Protein AF-A0A9E1ZQ45-F1 (afdb_monomer_lite)

Foldseek 3Di:
DVVVVVVVVVVVVVPPPPPQDAEEQEDEAQPLVSVVVVVVCQVPGPHPHYHYHYDPPHDHDDPDDPDPDADGPNPHPVVVVVVVVVD

Radius of gyration: 22.26 Å; chains: 1; bounding box: 46×24×67 Å

Structure (mmCIF, N/CA/C/O backbone):
data_AF-A0A9E1ZQ45-F1
#
_entry.id   AF-A0A9E1ZQ45-F1
#
loop_
_atom_site.group_PDB
_atom_site.id
_atom_site.type_symbol
_atom_site.label_atom_id
_atom_site.label_alt_id
_atom_site.label_comp_id
_atom_site.label_asym_id
_atom_site.label_entity_id
_atom_site.label_seq_id
_atom_site.pdbx_PDB_ins_code
_atom_site.Cartn_x
_atom_site.Cartn_y
_atom_site.Cartn_z
_atom_site.occupancy
_atom_site.B_iso_or_equiv
_atom_site.auth_seq_id
_atom_site.auth_comp_id
_atom_site.auth_asym_id
_atom_site.auth_atom_id
_atom_site.pdbx_PDB_model_num
ATOM 1 N N . MET A 1 1 ? 15.594 -14.232 -49.641 1.00 58.22 1 MET A N 1
ATOM 2 C CA . MET A 1 1 ? 15.658 -14.593 -48.200 1.00 58.22 1 MET A CA 1
ATOM 3 C C . MET A 1 1 ? 16.342 -13.554 -47.290 1.00 58.22 1 MET A C 1
ATOM 5 O O . MET A 1 1 ? 16.355 -13.764 -46.085 1.00 58.22 1 MET A O 1
ATOM 9 N N . ARG A 1 2 ? 16.882 -12.428 -47.796 1.00 59.53 2 ARG A N 1
ATOM 10 C CA . ARG A 1 2 ? 17.534 -11.393 -46.958 1.00 59.53 2 ARG A CA 1
ATOM 11 C C . ARG A 1 2 ? 16.574 -10.346 -46.361 1.00 59.53 2 ARG A C 1
ATOM 13 O O . ARG A 1 2 ? 16.856 -9.822 -45.294 1.00 59.53 2 ARG A O 1
ATOM 20 N N . THR A 1 3 ? 15.430 -10.088 -46.995 1.00 55.50 3 THR A N 1
ATOM 21 C CA . THR A 1 3 ? 14.465 -9.039 -46.601 1.00 55.50 3 THR A CA 1
ATOM 22 C C . THR A 1 3 ? 13.476 -9.464 -45.507 1.00 55.50 3 THR A C 1
ATOM 24 O O . THR A 1 3 ? 13.015 -8.627 -44.739 1.00 55.50 3 THR A O 1
ATOM 27 N N . ILE A 1 4 ? 13.206 -10.767 -45.363 1.00 59.19 4 ILE A N 1
ATOM 28 C CA . ILE A 1 4 ? 12.278 -11.315 -44.351 1.00 59.19 4 ILE A CA 1
ATOM 29 C C . ILE A 1 4 ? 12.829 -11.150 -42.922 1.00 59.19 4 ILE A C 1
ATOM 31 O O . ILE A 1 4 ? 12.069 -10.889 -41.994 1.00 59.19 4 ILE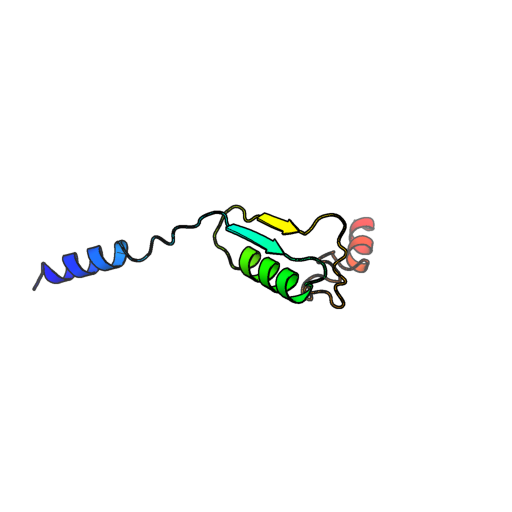 A O 1
ATOM 35 N N . LYS A 1 5 ? 14.158 -11.212 -42.742 1.00 57.69 5 LYS A N 1
ATOM 36 C CA . LYS A 1 5 ? 14.802 -10.967 -41.438 1.00 57.69 5 LYS A CA 1
ATOM 37 C C . LYS A 1 5 ? 14.623 -9.523 -40.950 1.00 57.69 5 LYS A C 1
ATOM 39 O O . LYS A 1 5 ? 14.479 -9.311 -39.753 1.00 57.69 5 LYS A O 1
ATOM 44 N N . PHE A 1 6 ? 14.593 -8.552 -41.866 1.00 58.97 6 PHE A N 1
ATOM 45 C CA . PHE A 1 6 ? 14.376 -7.139 -41.528 1.00 58.97 6 PHE A CA 1
ATOM 46 C C . PHE A 1 6 ? 12.927 -6.863 -41.100 1.00 58.97 6 PHE A C 1
ATOM 48 O O . PHE A 1 6 ? 12.700 -6.114 -40.155 1.00 58.97 6 PHE A O 1
ATOM 55 N N . LEU A 1 7 ? 11.956 -7.524 -41.738 1.00 59.56 7 LEU A N 1
ATOM 56 C CA . LEU A 1 7 ? 10.535 -7.438 -41.378 1.00 59.56 7 LEU A CA 1
ATOM 57 C C . LEU A 1 7 ? 10.227 -8.079 -40.013 1.00 59.56 7 LEU A C 1
ATOM 59 O O . LEU A 1 7 ? 9.443 -7.523 -39.249 1.00 59.56 7 LEU A O 1
ATOM 63 N N . MET A 1 8 ? 10.887 -9.191 -39.662 1.00 61.97 8 MET A N 1
ATOM 64 C CA . MET A 1 8 ? 10.757 -9.786 -38.322 1.00 61.97 8 MET A CA 1
ATOM 65 C C . MET A 1 8 ? 11.377 -8.917 -37.218 1.00 61.97 8 MET A C 1
ATOM 67 O O . MET A 1 8 ? 10.803 -8.818 -36.138 1.00 61.97 8 MET A O 1
ATOM 71 N N . LEU A 1 9 ? 12.511 -8.253 -37.477 1.00 61.06 9 LEU A N 1
ATOM 72 C CA . LEU A 1 9 ? 13.137 -7.357 -36.493 1.00 61.06 9 LEU A CA 1
ATOM 73 C C . LEU A 1 9 ? 12.299 -6.099 -36.220 1.00 61.06 9 LEU A C 1
ATOM 75 O O . LEU A 1 9 ? 12.242 -5.644 -35.082 1.00 61.06 9 LEU A O 1
ATOM 79 N N . LEU A 1 10 ? 11.625 -5.558 -37.240 1.00 62.31 10 LEU A N 1
ATOM 80 C CA . LEU A 1 10 ? 10.754 -4.390 -37.087 1.00 62.31 10 LEU A CA 1
ATOM 81 C C . LEU A 1 10 ? 9.459 -4.733 -36.326 1.00 62.31 10 LEU A C 1
ATOM 83 O O . LEU A 1 10 ? 9.008 -3.947 -35.497 1.00 62.31 10 LEU A O 1
ATOM 87 N N . GLY A 1 11 ? 8.897 -5.928 -36.551 1.00 60.72 11 GLY A N 1
ATOM 88 C CA . GLY A 1 11 ? 7.729 -6.423 -35.811 1.00 60.72 11 GLY A CA 1
ATOM 89 C C . GLY A 1 11 ? 8.012 -6.718 -34.333 1.00 60.72 11 GLY A C 1
ATOM 90 O O . GLY A 1 11 ? 7.137 -6.522 -33.496 1.00 60.72 11 GLY A O 1
ATOM 91 N N . LEU A 1 12 ? 9.243 -7.115 -33.992 1.00 59.44 12 LEU A N 1
ATOM 92 C CA . LEU A 1 12 ? 9.658 -7.357 -32.605 1.00 59.44 12 LEU A CA 1
ATOM 93 C C . LEU A 1 12 ? 9.852 -6.053 -31.803 1.00 59.44 12 LEU A C 1
ATOM 95 O O . LEU A 1 12 ? 9.771 -6.067 -30.580 1.00 59.44 12 LEU A O 1
ATOM 99 N N . PHE A 1 13 ? 10.074 -4.921 -32.479 1.00 55.69 13 PHE A N 1
ATOM 100 C CA . PHE A 1 13 ? 10.325 -3.627 -31.832 1.00 55.69 13 PHE A CA 1
ATOM 101 C C . PHE A 1 13 ? 9.039 -2.854 -31.480 1.00 55.69 13 PHE A C 1
ATOM 103 O O . PHE A 1 13 ? 9.043 -2.028 -30.574 1.00 55.69 13 PHE A O 1
ATOM 110 N N . LEU A 1 14 ? 7.924 -3.137 -32.163 1.00 57.69 14 LEU A N 1
ATOM 111 C CA . LEU A 1 14 ? 6.630 -2.466 -31.950 1.00 57.69 14 LEU A CA 1
ATOM 112 C C . LEU A 1 14 ? 5.768 -3.099 -30.842 1.00 57.69 14 LEU A C 1
ATOM 114 O O . LEU A 1 14 ? 4.791 -2.492 -30.417 1.00 57.69 14 LEU A O 1
ATOM 118 N N . GLY A 1 15 ? 6.112 -4.301 -30.367 1.00 56.22 15 GLY A N 1
ATOM 119 C CA . GLY A 1 15 ? 5.313 -5.051 -29.387 1.00 56.22 15 GLY A CA 1
ATOM 120 C C . GLY A 1 15 ? 5.647 -4.803 -27.911 1.00 56.22 15 GLY A C 1
ATOM 121 O O . GLY A 1 15 ? 5.033 -5.432 -27.057 1.00 56.22 15 GLY A O 1
ATOM 122 N N . LEU A 1 16 ? 6.621 -3.941 -27.595 1.00 57.91 16 LEU A N 1
ATOM 123 C CA . LEU A 1 16 ? 7.147 -3.779 -26.227 1.00 57.91 16 LEU A CA 1
ATOM 124 C C . LEU A 1 16 ? 6.870 -2.411 -25.594 1.00 57.91 16 LEU A C 1
ATOM 126 O O . LEU A 1 16 ? 7.412 -2.106 -24.535 1.00 57.91 16 LEU A O 1
ATOM 130 N N . VAL A 1 17 ? 6.027 -1.582 -26.208 1.00 63.34 17 VAL A N 1
ATOM 131 C CA . VAL A 1 17 ? 5.623 -0.317 -25.587 1.00 63.34 17 VAL A CA 1
ATOM 132 C C . VAL A 1 17 ? 4.458 -0.600 -24.639 1.00 63.34 17 VAL A C 1
ATOM 134 O O . VAL A 1 17 ? 3.294 -0.441 -25.001 1.00 63.34 17 VAL A O 1
ATOM 137 N N . SER A 1 18 ? 4.759 -1.074 -23.428 1.00 64.94 18 SER A N 1
ATOM 138 C CA . SER A 1 18 ? 3.796 -1.054 -22.326 1.00 64.94 18 SER A CA 1
ATOM 139 C C . SER A 1 18 ? 3.532 0.403 -21.973 1.00 64.94 18 SER A C 1
ATOM 141 O O . SER A 1 18 ? 4.426 1.142 -21.559 1.00 64.94 18 SER A O 1
ATOM 143 N N . CYS A 1 19 ? 2.305 0.844 -22.217 1.00 63.03 19 CYS A N 1
ATOM 144 C CA . CYS A 1 19 ? 1.906 2.191 -21.876 1.00 63.03 19 CYS A CA 1
ATOM 145 C C . CYS A 1 19 ? 1.521 2.215 -20.395 1.00 63.03 19 CYS A C 1
ATOM 147 O O . CYS A 1 19 ? 0.550 1.577 -19.989 1.00 63.03 19 CYS A O 1
ATOM 149 N N . ASN A 1 20 ? 2.337 2.897 -19.596 1.00 71.38 20 ASN A N 1
ATOM 150 C CA . ASN A 1 20 ? 2.159 3.000 -18.155 1.00 71.38 20 ASN A CA 1
ATOM 151 C C . ASN A 1 20 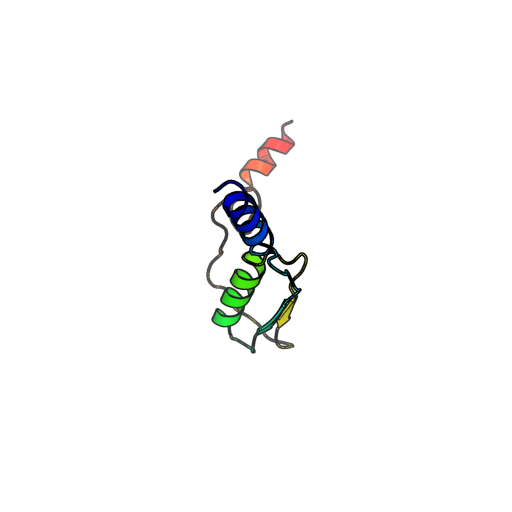? 1.365 4.263 -17.851 1.00 71.38 20 ASN A C 1
ATOM 153 O O . ASN A 1 20 ? 1.894 5.373 -17.930 1.00 71.38 20 ASN A O 1
ATOM 157 N N . TYR A 1 21 ? 0.089 4.085 -17.537 1.00 81.12 21 TYR A N 1
ATOM 158 C CA . TYR A 1 21 ? -0.786 5.176 -17.139 1.00 81.12 21 TYR A CA 1
ATOM 159 C C . TYR A 1 21 ? -0.991 5.136 -15.624 1.00 81.12 21 TYR A C 1
ATOM 161 O O . TYR A 1 21 ? -1.157 4.041 -15.086 1.00 81.12 21 TYR A O 1
ATOM 169 N N . PRO A 1 22 ? -1.038 6.299 -14.955 1.00 87.06 22 PRO A N 1
ATOM 170 C CA . PRO A 1 22 ? -1.510 6.399 -13.582 1.00 87.06 22 PRO A CA 1
ATOM 171 C C . PRO A 1 22 ? -2.885 5.758 -13.424 1.00 87.06 22 PRO A C 1
ATOM 173 O O . PRO A 1 22 ? -3.809 6.079 -14.178 1.00 87.06 22 PRO A O 1
ATOM 176 N N . LEU A 1 23 ? -3.024 4.880 -12.437 1.00 90.44 23 LEU A N 1
ATOM 177 C CA . LEU A 1 23 ? -4.290 4.270 -12.064 1.00 90.44 23 LEU A CA 1
ATOM 178 C C . LEU A 1 23 ? -4.874 4.960 -10.828 1.00 90.44 23 LEU A C 1
ATOM 180 O O . LEU A 1 23 ? -4.147 5.310 -9.898 1.00 90.44 23 LEU A O 1
ATOM 184 N N . THR A 1 24 ? -6.199 5.111 -10.799 1.00 95.25 24 THR A N 1
ATOM 185 C CA . THR A 1 24 ? -6.941 5.476 -9.585 1.00 95.25 24 THR A CA 1
ATOM 186 C C . THR A 1 24 ? -7.771 4.281 -9.131 1.00 95.25 24 THR A C 1
ATOM 188 O O . THR A 1 24 ? -8.715 3.880 -9.809 1.00 95.25 24 THR A O 1
ATOM 191 N N . LEU A 1 25 ? -7.424 3.720 -7.978 1.00 95.69 25 LEU A N 1
ATOM 192 C CA . LEU A 1 25 ? -8.067 2.561 -7.364 1.00 95.69 25 LEU A CA 1
ATOM 193 C C . LEU A 1 25 ? -8.986 3.038 -6.243 1.00 95.69 25 LEU A C 1
ATOM 195 O O . LEU A 1 25 ? -8.530 3.739 -5.347 1.00 95.69 25 LEU A O 1
ATOM 199 N N . HIS A 1 26 ? -10.265 2.685 -6.296 1.00 97.81 26 HIS A N 1
ATOM 200 C CA . HIS A 1 26 ? -11.225 3.041 -5.249 1.00 97.81 26 HIS A CA 1
ATOM 201 C C . HIS A 1 26 ? -11.406 1.869 -4.293 1.00 97.81 26 HIS A C 1
ATOM 203 O O . HIS A 1 26 ? -11.525 0.730 -4.741 1.00 97.81 26 HIS A O 1
ATOM 209 N N . VAL A 1 27 ? -11.454 2.161 -2.995 1.00 97.38 27 VAL A N 1
ATOM 210 C CA . VAL A 1 27 ? -11.686 1.164 -1.948 1.00 97.38 27 VAL A CA 1
ATOM 211 C C . VAL A 1 27 ? -12.898 1.573 -1.117 1.00 97.38 27 VAL A C 1
ATOM 213 O O . VAL A 1 27 ? -12.941 2.669 -0.544 1.00 97.38 27 VAL A O 1
ATOM 216 N N . ASP A 1 28 ? -13.876 0.672 -1.055 1.00 97.00 28 ASP A N 1
ATOM 217 C CA . ASP A 1 28 ? -15.101 0.848 -0.282 1.00 97.00 28 ASP A CA 1
ATOM 218 C C . ASP A 1 28 ? -14.853 0.708 1.226 1.00 97.00 28 ASP A C 1
ATOM 220 O O . ASP A 1 28 ? -13.920 0.055 1.684 1.00 97.00 28 ASP A O 1
ATOM 224 N N . CYS A 1 29 ? -15.719 1.318 2.035 1.00 96.94 29 CYS A N 1
ATOM 225 C CA . CYS A 1 29 ? -15.557 1.345 3.487 1.00 96.94 29 CYS A CA 1
ATOM 226 C C . CYS A 1 29 ? -15.521 -0.063 4.103 1.00 96.94 29 CYS A C 1
ATOM 228 O O . CYS A 1 29 ? -16.480 -0.822 3.973 1.00 96.94 29 CYS A O 1
ATOM 230 N N . GLY A 1 30 ? -14.449 -0.381 4.835 1.00 93.56 30 GLY A N 1
ATOM 231 C CA . GLY A 1 30 ? -14.281 -1.682 5.490 1.00 93.56 30 GLY A CA 1
ATOM 232 C C . GLY A 1 30 ? -13.825 -2.806 4.555 1.00 93.56 30 GLY A C 1
ATOM 233 O O . GLY A 1 30 ? -13.632 -3.927 5.024 1.00 93.56 30 GLY A O 1
ATOM 234 N N . ASP A 1 31 ? -13.603 -2.522 3.268 1.00 95.06 31 ASP A N 1
ATOM 235 C CA . ASP A 1 31 ? -13.058 -3.489 2.318 1.00 95.06 31 ASP A CA 1
ATOM 236 C C . ASP A 1 31 ? -11.534 -3.610 2.465 1.00 95.06 31 ASP A C 1
ATOM 238 O O . ASP A 1 31 ? -10.735 -3.033 1.725 1.00 95.06 31 ASP A O 1
ATOM 242 N N . VAL A 1 32 ? -11.118 -4.351 3.491 1.00 93.44 32 VAL A N 1
ATOM 243 C CA . VAL A 1 32 ? -9.702 -4.621 3.763 1.00 93.44 32 VAL A CA 1
ATOM 244 C C . VAL A 1 32 ? -9.075 -5.468 2.650 1.00 93.44 32 VAL A C 1
ATOM 246 O O . VAL A 1 32 ? -7.916 -5.254 2.302 1.00 93.44 32 VAL A O 1
ATOM 249 N N . THR A 1 33 ? -9.829 -6.401 2.063 1.00 93.19 33 THR A N 1
ATOM 250 C CA . THR A 1 33 ? -9.347 -7.237 0.956 1.00 93.19 33 THR A CA 1
ATOM 251 C C . THR A 1 33 ? -9.093 -6.393 -0.289 1.00 93.19 33 THR A C 1
ATOM 253 O O . THR A 1 33 ? -7.994 -6.456 -0.837 1.00 93.19 33 THR A O 1
ATOM 256 N N . GLY A 1 34 ? -10.040 -5.535 -0.673 1.00 94.38 34 GLY A N 1
ATOM 257 C CA . GLY A 1 34 ? -9.875 -4.601 -1.785 1.00 94.38 34 GLY A CA 1
ATOM 258 C C . GLY A 1 34 ? -8.749 -3.595 -1.556 1.00 94.38 34 GLY A C 1
ATOM 259 O O . GLY A 1 34 ? -8.031 -3.257 -2.495 1.00 94.38 34 GLY A O 1
ATOM 260 N N . LEU A 1 35 ? -8.509 -3.169 -0.308 1.00 94.81 35 LEU A N 1
ATOM 261 C CA . LEU A 1 35 ? -7.343 -2.345 0.023 1.00 94.81 35 LEU A CA 1
ATOM 262 C C . LEU A 1 35 ? -6.020 -3.070 -0.259 1.00 94.81 35 LEU A C 1
ATOM 264 O O . LEU A 1 35 ? -5.111 -2.478 -0.839 1.00 94.81 35 LEU A O 1
ATOM 268 N N . ILE A 1 36 ? -5.900 -4.335 0.151 1.00 92.25 36 ILE A N 1
ATOM 269 C CA . ILE A 1 36 ? -4.692 -5.139 -0.080 1.00 92.25 36 ILE A CA 1
ATOM 270 C C . ILE A 1 36 ? -4.478 -5.344 -1.582 1.00 92.25 36 ILE A C 1
ATOM 272 O O . ILE A 1 36 ? -3.389 -5.074 -2.084 1.00 92.25 36 ILE A O 1
ATOM 276 N N . GLU A 1 37 ? -5.526 -5.728 -2.312 1.00 93.25 37 GLU A N 1
ATOM 277 C CA . GLU A 1 37 ? -5.457 -5.891 -3.766 1.00 93.25 37 GLU A CA 1
ATOM 278 C C . GLU A 1 37 ? -5.061 -4.586 -4.467 1.00 93.25 37 GLU A C 1
ATOM 280 O O . GLU A 1 37 ? -4.222 -4.594 -5.368 1.00 93.25 37 GLU A O 1
ATOM 285 N N . ALA A 1 38 ? -5.602 -3.444 -4.030 1.00 93.56 38 ALA A N 1
ATOM 286 C CA . ALA A 1 38 ? -5.246 -2.145 -4.586 1.00 93.56 38 ALA A CA 1
ATOM 287 C C . ALA A 1 38 ? -3.765 -1.799 -4.356 1.00 93.56 38 ALA A C 1
ATOM 289 O O . ALA A 1 38 ? -3.100 -1.280 -5.255 1.00 93.56 38 ALA A O 1
ATOM 290 N N . ILE A 1 39 ? -3.230 -2.114 -3.172 1.00 91.38 39 ILE A N 1
ATOM 291 C CA . ILE A 1 39 ? -1.806 -1.947 -2.859 1.00 91.38 39 ILE A CA 1
ATOM 292 C C . ILE A 1 39 ? -0.948 -2.848 -3.755 1.00 91.38 39 ILE A C 1
ATOM 294 O O . ILE A 1 39 ? 0.050 -2.382 -4.305 1.00 91.38 39 ILE A O 1
ATOM 298 N N . ASP A 1 40 ? -1.333 -4.110 -3.942 1.00 90.31 40 ASP A N 1
ATOM 299 C CA . ASP A 1 40 ? -0.587 -5.056 -4.777 1.00 90.31 40 ASP 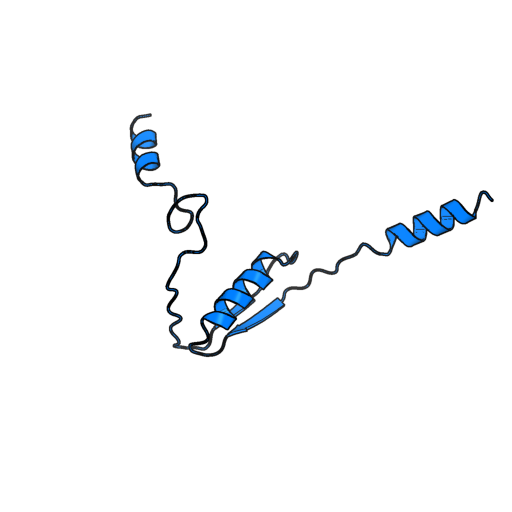A CA 1
ATOM 300 C C . ASP A 1 40 ? -0.586 -4.642 -6.253 1.00 90.31 40 ASP A C 1
ATOM 302 O O . ASP A 1 40 ? 0.455 -4.696 -6.911 1.00 90.31 40 ASP A O 1
ATOM 306 N N . ILE A 1 41 ? -1.719 -4.150 -6.763 1.00 90.56 41 ILE A N 1
ATOM 307 C CA . ILE A 1 41 ? -1.819 -3.597 -8.120 1.00 90.56 41 ILE A CA 1
ATOM 308 C C . ILE A 1 41 ? -0.904 -2.378 -8.272 1.00 90.56 41 ILE A C 1
ATOM 310 O O . ILE A 1 41 ? -0.139 -2.316 -9.234 1.00 90.56 41 ILE A O 1
ATOM 314 N N . ALA A 1 42 ? -0.947 -1.432 -7.329 1.00 90.19 42 ALA A N 1
ATOM 315 C CA . ALA A 1 42 ? -0.106 -0.236 -7.368 1.00 90.19 42 ALA A CA 1
ATOM 316 C C . ALA A 1 42 ? 1.396 -0.575 -7.281 1.00 90.19 42 ALA A C 1
ATOM 318 O O . ALA A 1 42 ? 2.209 0.015 -7.985 1.00 90.19 42 ALA A O 1
ATOM 319 N N . ASN A 1 43 ? 1.776 -1.568 -6.470 1.00 85.75 43 ASN A N 1
ATOM 320 C CA . ASN A 1 43 ? 3.164 -2.029 -6.354 1.00 85.75 43 ASN A CA 1
ATOM 321 C C . ASN A 1 43 ? 3.649 -2.816 -7.582 1.00 85.75 43 ASN A C 1
ATOM 323 O O . ASN A 1 43 ? 4.843 -2.814 -7.885 1.00 85.75 43 ASN A O 1
ATOM 327 N N . GLY A 1 44 ? 2.745 -3.523 -8.266 1.00 84.94 44 GLY A N 1
ATOM 328 C CA . GLY A 1 44 ? 3.037 -4.266 -9.494 1.00 84.94 44 GLY A CA 1
ATOM 329 C C . GLY A 1 44 ? 3.008 -3.407 -10.759 1.00 84.94 44 GLY A C 1
ATOM 330 O O . GLY A 1 44 ? 3.402 -3.870 -11.833 1.00 84.94 44 GLY A O 1
ATOM 331 N N . SER A 1 45 ? 2.534 -2.170 -10.649 1.00 81.56 45 SER A N 1
ATOM 332 C CA . SER A 1 45 ? 2.410 -1.241 -11.758 1.00 81.56 45 SER A CA 1
ATOM 333 C C . SER A 1 45 ? 3.770 -0.651 -12.143 1.00 81.56 45 SER A C 1
ATOM 335 O O . SER A 1 45 ? 4.625 -0.356 -11.312 1.00 81.56 45 SER A O 1
ATOM 337 N N . ALA A 1 46 ? 3.977 -0.474 -13.449 1.00 79.50 46 ALA A N 1
ATOM 338 C CA . ALA A 1 46 ? 5.138 0.235 -13.985 1.00 79.50 46 ALA A CA 1
ATOM 339 C C . ALA A 1 46 ? 4.862 1.746 -14.170 1.00 79.50 46 ALA A C 1
ATOM 341 O O . ALA A 1 46 ? 5.651 2.453 -14.807 1.00 79.50 46 ALA A O 1
ATOM 342 N N . SER A 1 47 ? 3.734 2.241 -13.641 1.00 78.12 47 SER A N 1
ATOM 343 C CA . SER A 1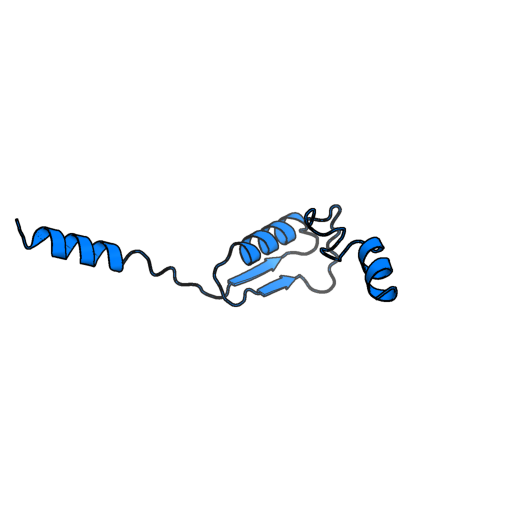 47 ? 3.404 3.664 -13.560 1.00 78.12 47 SER A CA 1
ATOM 344 C C . SER A 1 47 ? 4.366 4.400 -12.634 1.00 78.12 47 SER A C 1
ATOM 346 O O . SER A 1 47 ? 4.906 3.847 -11.680 1.00 78.12 47 SER A O 1
ATOM 348 N N . THR A 1 48 ? 4.574 5.687 -12.904 1.00 76.69 48 THR A N 1
ATOM 349 C CA . THR A 1 48 ? 5.362 6.553 -12.021 1.00 76.69 48 THR A CA 1
ATOM 350 C C . THR A 1 48 ? 4.590 6.974 -10.772 1.00 76.69 48 THR A C 1
ATOM 352 O O . THR A 1 48 ? 5.217 7.326 -9.778 1.00 76.69 48 THR A O 1
ATOM 355 N N . MET A 1 49 ? 3.252 6.981 -10.827 1.00 85.12 49 MET A N 1
ATOM 356 C CA . MET A 1 49 ? 2.372 7.252 -9.687 1.00 85.12 49 MET A CA 1
ATOM 357 C C . MET A 1 49 ? 1.006 6.610 -9.912 1.00 85.12 49 MET A C 1
ATOM 359 O O . MET A 1 49 ? 0.364 6.892 -10.920 1.00 85.12 49 MET A O 1
ATOM 363 N N . ASP A 1 50 ? 0.538 5.852 -8.929 1.00 92.69 50 ASP A N 1
ATOM 364 C CA . ASP A 1 50 ? -0.854 5.427 -8.813 1.00 92.69 50 ASP A CA 1
ATOM 365 C C . ASP A 1 50 ? -1.484 6.073 -7.578 1.00 92.69 50 ASP A C 1
ATOM 367 O O . ASP A 1 50 ? -0.791 6.504 -6.653 1.00 92.69 50 ASP A O 1
ATOM 371 N N . THR A 1 51 ? -2.809 6.187 -7.577 1.00 95.38 51 THR A N 1
ATOM 372 C CA . THR A 1 51 ? -3.588 6.761 -6.477 1.00 95.38 51 THR A CA 1
ATOM 373 C C . THR A 1 51 ? -4.566 5.724 -5.952 1.00 95.38 51 THR A C 1
ATOM 375 O O . THR A 1 51 ? -5.330 5.151 -6.722 1.00 95.38 51 THR A O 1
ATOM 378 N N . ILE A 1 52 ? -4.584 5.517 -4.637 1.00 96.69 52 ILE A N 1
ATOM 379 C CA . ILE A 1 52 ? -5.611 4.720 -3.960 1.00 96.69 52 ILE A CA 1
ATOM 380 C C . ILE A 1 52 ? -6.529 5.695 -3.215 1.00 96.69 52 ILE A C 1
ATOM 382 O O . ILE A 1 52 ? -6.087 6.401 -2.307 1.00 96.69 52 ILE A O 1
ATOM 386 N N . GLU A 1 53 ? -7.793 5.768 -3.621 1.00 97.88 53 GLU A N 1
ATOM 387 C CA . GLU A 1 53 ? -8.828 6.590 -3.002 1.00 97.88 53 GLU A CA 1
ATOM 388 C C . GLU A 1 53 ? -9.612 5.760 -1.983 1.00 97.88 53 GLU A C 1
ATOM 390 O O . GLU A 1 53 ? -10.324 4.816 -2.325 1.00 97.88 53 GLU A O 1
ATOM 395 N N . LEU A 1 54 ? -9.468 6.125 -0.710 1.00 97.38 54 LEU A N 1
ATOM 396 C CA . LEU A 1 54 ? -10.162 5.471 0.393 1.00 97.38 54 LEU A CA 1
ATOM 397 C C . LEU A 1 54 ? -11.474 6.189 0.698 1.00 97.38 54 LEU A C 1
ATOM 399 O O . LEU A 1 54 ? -11.519 7.422 0.764 1.00 97.38 54 LEU A O 1
ATOM 403 N N . ALA A 1 55 ? -12.521 5.417 0.989 1.00 97.19 55 ALA A N 1
ATOM 404 C CA . ALA A 1 55 ? -13.770 5.971 1.494 1.00 97.19 55 ALA A CA 1
ATOM 405 C C . ALA A 1 55 ? -13.540 6.864 2.734 1.00 97.19 55 ALA A C 1
ATOM 407 O O . ALA A 1 55 ? -12.792 6.527 3.660 1.00 97.19 55 ALA A O 1
ATOM 408 N N . LYS A 1 56 ? -14.189 8.035 2.747 1.00 96.94 56 LYS A N 1
ATOM 409 C CA . LYS A 1 56 ? -14.036 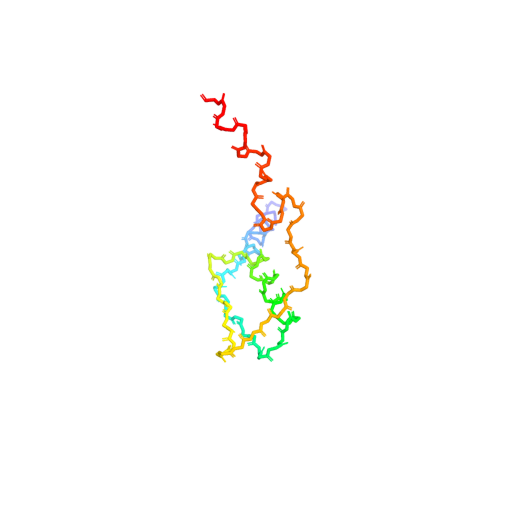9.036 3.814 1.00 96.94 56 LYS A CA 1
ATOM 410 C C . LYS A 1 56 ? -14.511 8.489 5.159 1.00 96.94 56 LYS A C 1
ATOM 412 O O . LYS A 1 56 ? -15.570 7.878 5.239 1.00 96.94 56 LYS A O 1
ATOM 417 N N . ASN A 1 57 ? -13.779 8.827 6.223 1.00 95.56 57 ASN A N 1
ATOM 418 C CA . ASN A 1 57 ? -14.089 8.459 7.613 1.00 95.56 57 ASN A CA 1
ATOM 419 C C . ASN A 1 57 ? -14.153 6.941 7.872 1.00 95.56 57 ASN A C 1
ATOM 421 O O . ASN A 1 57 ? -14.836 6.509 8.799 1.00 95.56 57 ASN A O 1
ATOM 425 N N . CYS A 1 58 ? -13.442 6.145 7.075 1.00 96.38 58 CYS A N 1
ATOM 426 C CA . CYS A 1 58 ? -13.372 4.698 7.236 1.00 96.38 58 CYS A CA 1
ATOM 427 C C . CYS A 1 58 ? -12.061 4.266 7.890 1.00 96.38 58 CYS A C 1
ATOM 429 O O . CYS A 1 58 ? -11.030 4.931 7.770 1.00 96.38 58 CYS A O 1
ATOM 431 N N . VAL A 1 59 ? -12.122 3.132 8.583 1.00 93.69 59 VAL A N 1
ATOM 432 C CA . VAL A 1 59 ? -10.970 2.456 9.179 1.00 93.69 59 VAL A CA 1
ATOM 433 C C . VAL A 1 59 ? -10.833 1.100 8.500 1.00 93.69 59 VAL A C 1
ATOM 435 O O . VAL A 1 59 ? -11.825 0.399 8.320 1.00 93.69 59 VAL A O 1
ATOM 438 N N . TYR A 1 60 ? -9.605 0.752 8.130 1.00 92.50 60 TYR A N 1
ATOM 439 C CA . TYR A 1 60 ? -9.256 -0.519 7.507 1.00 92.50 60 TYR A CA 1
ATOM 440 C C . TYR A 1 60 ? -8.293 -1.233 8.451 1.00 92.50 60 TYR A C 1
ATOM 442 O O . TYR A 1 60 ? -7.143 -0.817 8.600 1.00 92.50 60 TYR A O 1
ATOM 450 N N . GLU A 1 61 ? -8.787 -2.241 9.166 1.00 91.06 61 GLU A N 1
ATOM 451 C CA . GLU A 1 61 ? -7.983 -2.987 10.132 1.00 91.06 61 GLU A CA 1
ATOM 452 C C . GLU A 1 61 ? -7.113 -4.010 9.397 1.00 91.06 61 GLU A C 1
ATOM 454 O O . GLU A 1 61 ? -7.611 -4.949 8.785 1.00 91.06 61 GLU A O 1
ATOM 459 N N . LEU A 1 62 ? -5.798 -3.798 9.426 1.00 86.19 62 LEU A N 1
ATOM 460 C CA . LEU A 1 62 ? -4.815 -4.702 8.836 1.00 86.19 62 LEU A CA 1
ATOM 461 C C . LEU A 1 62 ? -4.259 -5.606 9.938 1.00 86.19 62 LEU A C 1
ATOM 463 O O . LEU A 1 62 ? -3.603 -5.130 10.863 1.00 86.19 62 LEU A O 1
ATOM 467 N N . GLU A 1 63 ? -4.503 -6.909 9.835 1.00 78.50 63 GLU A N 1
ATOM 468 C CA . GLU A 1 63 ? -4.130 -7.864 10.888 1.00 78.50 63 GLU A CA 1
ATOM 469 C C . GLU A 1 63 ? -2.665 -8.318 10.815 1.00 78.50 63 GLU A C 1
ATOM 471 O O . GLU A 1 63 ? -2.090 -8.762 11.810 1.00 78.50 63 GLU A O 1
ATOM 476 N N . GLN A 1 64 ? -2.040 -8.227 9.638 1.00 72.44 64 GLN A N 1
ATOM 477 C CA . GLN A 1 64 ? -0.686 -8.723 9.405 1.00 72.44 64 GLN A CA 1
ATOM 478 C C . GLN A 1 64 ? 0.169 -7.689 8.677 1.00 72.44 64 GLN A C 1
ATOM 480 O O . GLN A 1 64 ? -0.291 -6.995 7.772 1.00 72.44 64 GLN A O 1
ATOM 485 N N . MET A 1 65 ? 1.449 -7.607 9.048 1.00 62.97 65 MET A N 1
ATOM 486 C CA . MET A 1 65 ? 2.418 -6.843 8.270 1.00 62.97 65 MET A CA 1
ATOM 487 C C . MET A 1 65 ? 2.840 -7.618 7.033 1.00 62.97 65 MET A C 1
ATOM 489 O O . MET A 1 65 ? 3.356 -8.728 7.134 1.00 62.97 65 MET A O 1
ATOM 493 N N . HIS A 1 66 ? 2.732 -6.974 5.877 1.00 55.19 66 HIS A N 1
ATOM 494 C CA . HIS A 1 66 ? 3.283 -7.474 4.626 1.00 55.19 66 HIS A CA 1
ATOM 495 C C . HIS A 1 66 ? 4.696 -6.907 4.386 1.00 55.19 66 HIS A C 1
ATOM 497 O O . HIS A 1 66 ? 4.941 -6.206 3.411 1.00 55.19 66 HIS A O 1
ATOM 503 N N . ASN A 1 67 ? 5.636 -7.104 5.322 1.00 51.84 67 ASN A N 1
ATOM 504 C CA . ASN A 1 67 ? 7.034 -6.705 5.102 1.00 51.84 67 ASN A CA 1
ATOM 505 C C . ASN A 1 67 ? 8.002 -7.508 5.986 1.00 51.84 67 ASN A C 1
ATOM 507 O O . ASN A 1 67 ? 8.326 -7.121 7.109 1.00 51.84 67 ASN A O 1
ATOM 511 N N . ASN A 1 68 ? 8.469 -8.647 5.473 1.00 55.81 68 ASN A N 1
ATOM 512 C CA . ASN A 1 68 ? 9.277 -9.604 6.242 1.00 55.81 68 ASN A CA 1
ATOM 513 C C . ASN A 1 68 ? 10.789 -9.375 6.069 1.00 55.81 68 ASN A C 1
ATOM 515 O O . ASN A 1 68 ? 11.596 -10.035 6.719 1.00 55.81 68 ASN A O 1
ATOM 519 N N . THR A 1 69 ? 11.187 -8.468 5.172 1.00 57.34 69 THR A N 1
ATOM 520 C CA . THR A 1 69 ? 12.567 -8.390 4.668 1.00 57.34 69 THR A CA 1
ATOM 521 C C . THR A 1 69 ? 13.462 -7.456 5.489 1.00 57.34 69 THR A C 1
ATOM 523 O O . THR A 1 69 ? 14.669 -7.669 5.534 1.00 57.34 69 THR A O 1
ATOM 526 N N . HIS A 1 70 ? 12.901 -6.445 6.170 1.00 54.72 70 HIS A N 1
ATOM 527 C CA . HIS A 1 70 ? 13.685 -5.430 6.901 1.00 54.72 70 HIS A CA 1
ATOM 528 C C . HIS A 1 70 ? 13.263 -5.203 8.364 1.00 54.72 70 HIS A C 1
ATOM 530 O O . HIS A 1 70 ? 13.805 -4.309 9.001 1.00 54.72 70 HIS A O 1
ATOM 536 N N . GLY A 1 71 ? 12.372 -6.028 8.925 1.00 55.69 71 GLY A N 1
ATOM 537 C CA . GLY A 1 71 ? 11.756 -5.818 10.244 1.00 55.69 71 GLY A CA 1
ATOM 538 C C . GLY A 1 71 ? 10.347 -5.229 10.134 1.00 55.69 71 GLY A C 1
ATOM 539 O O . GLY A 1 71 ? 9.934 -4.805 9.053 1.00 55.69 71 GLY A O 1
ATOM 540 N N . ASN A 1 72 ? 9.598 -5.219 11.244 1.00 47.59 72 ASN A N 1
ATOM 541 C CA . ASN A 1 72 ? 8.232 -4.685 11.275 1.00 47.59 72 ASN A CA 1
ATOM 542 C C . ASN A 1 72 ? 8.196 -3.266 10.658 1.00 47.59 72 ASN A C 1
ATOM 544 O O . ASN A 1 72 ? 8.940 -2.385 11.087 1.00 47.59 72 ASN A O 1
ATOM 548 N N . ASN A 1 73 ? 7.330 -3.052 9.661 1.00 56.53 73 ASN A N 1
ATOM 549 C CA . ASN A 1 73 ? 7.149 -1.820 8.877 1.00 56.53 73 ASN A CA 1
ATOM 550 C C . ASN A 1 73 ? 8.297 -1.444 7.923 1.00 56.53 73 ASN A C 1
ATOM 552 O O . ASN A 1 73 ? 8.396 -0.287 7.522 1.00 56.53 73 ASN A O 1
ATOM 556 N N . GLY A 1 74 ? 9.191 -2.373 7.565 1.00 55.22 74 GLY A N 1
ATOM 557 C CA . GLY A 1 74 ? 10.365 -2.035 6.749 1.00 55.22 74 GLY A CA 1
ATOM 558 C C . GLY A 1 74 ? 11.354 -1.112 7.475 1.00 55.22 74 GLY A C 1
ATOM 559 O O . GLY A 1 74 ? 12.233 -0.518 6.851 1.00 55.22 74 GLY A O 1
ATOM 560 N N . LEU A 1 75 ? 11.204 -0.977 8.796 1.00 57.94 75 LEU A N 1
ATOM 561 C CA . LEU A 1 75 ? 12.098 -0.209 9.646 1.00 57.94 75 LEU A CA 1
ATOM 562 C C . LEU A 1 75 ? 13.259 -1.103 10.074 1.00 57.94 75 LEU A C 1
ATOM 564 O O . LEU A 1 75 ? 12.995 -2.200 10.573 1.00 57.94 75 LEU A O 1
ATOM 568 N N . PRO A 1 76 ? 14.520 -0.633 9.971 1.00 59.56 76 PRO A N 1
ATOM 569 C CA . PRO A 1 76 ? 15.665 -1.386 10.454 1.00 59.56 76 PRO A CA 1
ATOM 570 C C . PRO A 1 76 ? 15.412 -1.859 11.889 1.00 59.56 76 PRO A C 1
ATOM 572 O O . PRO A 1 76 ? 14.923 -1.069 12.709 1.00 59.56 76 PRO A O 1
ATOM 575 N N . PRO A 1 77 ? 15.760 -3.110 12.235 1.00 61.22 77 PRO A N 1
ATOM 576 C CA . PRO A 1 77 ? 15.577 -3.601 13.591 1.00 61.22 77 PRO A CA 1
ATOM 577 C C . PRO A 1 77 ? 16.255 -2.645 14.579 1.00 61.22 77 PRO A C 1
ATOM 579 O O . PRO A 1 77 ? 17.368 -2.181 14.334 1.00 61.22 77 PRO A O 1
ATOM 582 N N . ILE A 1 78 ? 15.618 -2.365 15.723 1.00 64.12 78 ILE A N 1
ATOM 583 C CA . ILE A 1 78 ? 16.123 -1.425 16.753 1.00 64.12 78 ILE A CA 1
ATOM 584 C C . ILE A 1 78 ? 17.580 -1.738 17.153 1.00 64.12 78 ILE A C 1
ATOM 586 O O . ILE A 1 78 ? 18.347 -0.855 17.542 1.00 64.12 78 ILE A O 1
ATOM 590 N N . GLN A 1 79 ? 17.994 -2.999 17.018 1.00 62.97 79 GLN A N 1
ATOM 591 C CA . GLN A 1 79 ? 19.363 -3.452 17.247 1.00 62.97 79 GLN A CA 1
ATOM 592 C C . GLN A 1 79 ? 20.401 -2.746 16.347 1.00 62.97 79 GLN A C 1
ATOM 594 O O . GLN A 1 79 ? 21.500 -2.458 16.819 1.00 62.97 79 GLN A O 1
ATOM 599 N N . TYR A 1 80 ? 20.033 -2.377 15.116 1.00 59.22 80 TYR A N 1
ATOM 600 C CA . TYR A 1 80 ? 20.860 -1.623 14.166 1.00 59.22 80 TYR A CA 1
ATOM 601 C C . TYR A 1 80 ? 21.103 -0.172 14.622 1.00 59.22 80 TYR A C 1
ATOM 603 O O . TYR A 1 80 ? 22.226 0.331 14.570 1.00 59.22 80 TYR A O 1
ATOM 611 N N . LEU A 1 81 ? 20.092 0.490 15.199 1.00 58.12 81 LEU A N 1
ATOM 612 C CA . LEU A 1 81 ? 20.230 1.854 15.740 1.00 58.12 81 LEU A CA 1
ATOM 613 C C . LEU A 1 81 ? 21.194 1.923 16.937 1.00 58.12 81 LEU A C 1
ATOM 615 O O . LEU A 1 81 ? 21.801 2.960 17.205 1.00 58.12 81 LEU A O 1
ATOM 619 N N . ARG A 1 82 ? 21.373 0.807 17.652 1.00 60.19 82 ARG A N 1
ATOM 620 C CA . ARG A 1 82 ? 22.296 0.704 18.791 1.00 60.19 82 ARG A CA 1
ATOM 621 C C . ARG A 1 82 ? 23.765 0.532 18.369 1.00 60.19 82 ARG A C 1
ATOM 623 O O . ARG A 1 82 ? 24.653 0.699 19.207 1.00 60.19 82 ARG A O 1
ATOM 630 N N . GLN A 1 83 ? 24.022 0.175 17.109 1.00 59.44 83 GLN A N 1
ATOM 631 C CA . GLN A 1 83 ? 25.371 0.059 16.546 1.00 59.44 83 GLN A CA 1
ATOM 632 C C . GLN A 1 83 ? 25.862 1.411 16.017 1.00 59.44 83 GLN A C 1
ATOM 634 O O . GLN A 1 83 ? 26.944 1.836 16.399 1.00 59.44 83 GLN A O 1
ATOM 639 N N . LYS A 1 84 ? 25.012 2.162 15.304 1.00 58.72 84 LYS A N 1
ATOM 640 C CA . LYS A 1 84 ? 25.354 3.495 14.771 1.00 58.72 84 LYS A CA 1
ATOM 641 C C . LYS A 1 84 ? 25.678 4.550 15.840 1.00 58.72 84 LYS A C 1
ATOM 643 O O . LYS A 1 84 ? 26.387 5.501 15.566 1.00 58.72 84 LYS A O 1
ATOM 648 N N . LYS A 1 85 ? 25.168 4.407 17.070 1.00 57.72 85 LYS A N 1
ATOM 649 C CA . LYS A 1 85 ? 25.501 5.321 18.185 1.00 57.72 85 LYS A CA 1
ATOM 650 C C . LYS A 1 85 ? 26.877 5.031 18.819 1.00 57.72 85 LYS A C 1
ATOM 652 O O . LYS A 1 85 ? 27.260 5.706 19.769 1.00 57.72 85 LYS A O 1
ATOM 657 N N . ARG A 1 86 ? 27.569 3.975 18.383 1.00 64.19 86 ARG A N 1
ATOM 658 C CA . ARG A 1 86 ? 28.878 3.557 18.911 1.00 64.19 86 ARG A CA 1
ATOM 659 C C . ARG A 1 86 ? 30.024 3.730 17.907 1.00 64.19 86 ARG A C 1
ATOM 661 O O . ARG A 1 86 ? 31.136 3.321 18.222 1.00 64.19 86 ARG A O 1
ATOM 668 N N . GLU A 1 87 ? 29.740 4.344 16.764 1.00 56.38 87 GLU A N 1
ATOM 669 C CA . GLU A 1 87 ? 30.707 4.875 15.795 1.00 56.38 87 GLU A CA 1
ATOM 670 C C . GLU A 1 87 ?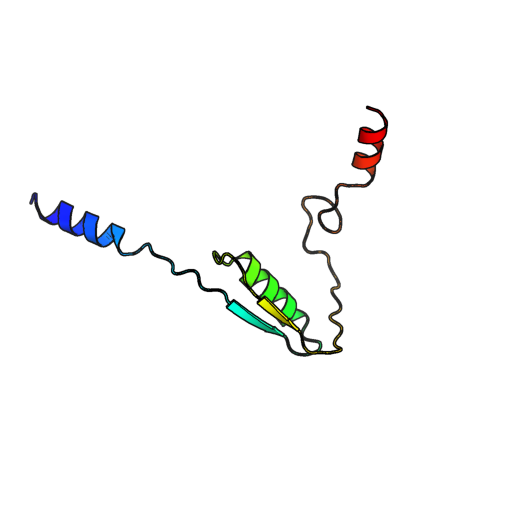 30.710 6.405 15.891 1.00 56.38 87 GLU A C 1
ATOM 672 O O . GLU A 1 87 ? 31.803 6.994 15.760 1.00 56.38 87 GLU A O 1
#

pLDDT: mean 75.1, std 16.8, range [47.59, 97.88]

Secondary structure (DSSP, 8-state):
--SHHHHHHHHHHSS-----PPPEEEE-TT-HHHHHHHHHHHHH--SS--EEEEPTT------S-S--SSSGGGPPPHHHHHHHTT-

Sequence (87 aa):
MRTIKFLMLLGLFLGLVSCNYPLTLHVDCGDVTGLIEAIDIANGSASTMDTIELAKNCVYELEQMHNNTHGNNGLPPIQYLRQKKRE